Protein AF-A0A944T2U1-F1 (afdb_monomer_lite)

pLDDT: mean 74.57, std 13.69, range [41.19, 94.56]

Structure (mmCIF, N/CA/C/O backbone):
data_AF-A0A944T2U1-F1
#
_entry.id   AF-A0A944T2U1-F1
#
loop_
_atom_site.group_PDB
_atom_site.id
_atom_site.type_symbol
_atom_site.label_atom_id
_atom_site.label_alt_id
_atom_site.label_comp_id
_atom_site.label_asym_id
_atom_site.label_entity_id
_atom_site.label_seq_id
_atom_site.pdbx_PDB_ins_code
_atom_site.Cartn_x
_atom_site.Cartn_y
_atom_site.Cartn_z
_atom_site.occupancy
_atom_site.B_iso_or_equiv
_atom_site.auth_seq_id
_atom_site.auth_comp_id
_atom_site.auth_asym_id
_atom_site.auth_atom_id
_atom_site.pdbx_PDB_model_num
ATOM 1 N N . MET A 1 1 ? -30.625 46.495 40.264 1.00 46.44 1 MET A N 1
ATOM 2 C CA . MET A 1 1 ? -31.647 45.444 40.072 1.00 46.44 1 MET A CA 1
ATOM 3 C C . MET A 1 1 ? -30.938 44.102 40.035 1.00 46.44 1 MET A C 1
ATOM 5 O O . MET A 1 1 ? -30.489 43.718 38.968 1.00 46.44 1 MET A O 1
ATOM 9 N N . THR A 1 2 ? -30.785 43.425 41.171 1.00 55.09 2 THR A N 1
ATOM 10 C CA . THR A 1 2 ? -30.343 42.017 41.213 1.00 55.09 2 THR A CA 1
ATOM 11 C C . THR A 1 2 ? -30.858 41.374 42.500 1.00 55.09 2 THR A C 1
ATOM 13 O O . THR A 1 2 ? -30.090 41.101 43.418 1.00 55.09 2 THR A O 1
ATOM 16 N N . ASP A 1 3 ? -32.171 41.161 42.571 1.00 63.34 3 ASP A N 1
ATOM 17 C CA . ASP A 1 3 ? -32.771 40.261 43.558 1.00 63.34 3 ASP A CA 1
ATOM 18 C C . ASP A 1 3 ? -32.699 38.837 43.001 1.00 63.34 3 ASP A C 1
ATOM 20 O O . ASP A 1 3 ? -33.573 38.388 42.258 1.00 63.34 3 ASP A O 1
ATOM 24 N N . PHE A 1 4 ? -31.615 38.123 43.305 1.00 67.50 4 PHE A N 1
ATOM 25 C CA . PHE A 1 4 ? -31.534 36.699 42.996 1.00 67.50 4 PHE A CA 1
ATOM 26 C C . PHE A 1 4 ? -32.328 35.924 44.048 1.00 67.50 4 PHE A C 1
ATOM 28 O O . PHE A 1 4 ? -31.954 35.867 45.218 1.00 67.50 4 PHE A O 1
ATOM 35 N N . ASN A 1 5 ? -33.440 35.321 43.630 1.00 68.00 5 ASN A N 1
ATOM 36 C CA . ASN A 1 5 ? -34.196 34.394 44.459 1.00 68.00 5 ASN A CA 1
ATOM 37 C C . ASN A 1 5 ? -33.313 33.180 44.804 1.00 68.00 5 ASN A C 1
ATOM 39 O O . ASN A 1 5 ? -33.015 32.354 43.944 1.00 68.00 5 ASN A O 1
ATOM 43 N N . THR A 1 6 ? -32.893 33.074 46.066 1.00 68.31 6 THR A N 1
ATOM 44 C CA . THR A 1 6 ? -32.030 31.993 46.573 1.00 68.31 6 THR A CA 1
ATOM 45 C C . THR A 1 6 ? -32.774 30.678 46.806 1.00 68.31 6 THR A C 1
ATOM 47 O O . THR A 1 6 ? -32.150 29.660 47.111 1.00 68.31 6 THR A O 1
ATOM 50 N N . LYS A 1 7 ? -34.105 30.654 46.656 1.00 71.81 7 LYS A N 1
ATOM 51 C CA . LYS A 1 7 ? -34.888 29.419 46.736 1.00 71.81 7 LYS A CA 1
ATOM 52 C C . LYS A 1 7 ? -34.925 28.748 45.373 1.00 71.81 7 LYS A C 1
ATOM 54 O O . LYS A 1 7 ? -35.577 29.234 44.454 1.00 71.81 7 LYS A O 1
ATOM 59 N N . ASN A 1 8 ? -34.259 27.601 45.279 1.00 75.00 8 ASN A N 1
ATOM 60 C CA . ASN A 1 8 ? -34.310 26.742 44.104 1.00 75.00 8 ASN A CA 1
ATOM 61 C C . ASN A 1 8 ? -35.775 26.315 43.832 1.00 75.00 8 ASN A C 1
ATOM 63 O O . ASN A 1 8 ? -36.359 25.623 44.671 1.00 75.00 8 ASN A O 1
ATOM 67 N N . PRO A 1 9 ? -36.391 26.727 42.703 1.00 81.25 9 PRO A N 1
ATOM 68 C CA . PRO A 1 9 ? -37.774 26.379 42.377 1.00 81.25 9 PRO A CA 1
ATOM 69 C C . PRO A 1 9 ? -37.927 24.916 41.933 1.00 81.25 9 PRO A C 1
ATOM 71 O O . PRO A 1 9 ? -39.050 24.420 41.835 1.00 81.25 9 PRO A O 1
ATOM 74 N N . PHE A 1 10 ? -36.823 24.212 41.677 1.00 84.75 10 PHE A N 1
ATOM 75 C CA . PHE A 1 10 ? -36.828 22.824 41.241 1.00 84.75 10 PHE A CA 1
ATOM 76 C C . PHE A 1 10 ? -36.777 21.883 42.445 1.00 84.75 10 PHE A C 1
ATOM 78 O O . PHE A 1 10 ? -35.833 21.897 43.237 1.00 84.75 10 PHE A O 1
ATOM 85 N N . LYS A 1 11 ? -37.802 21.038 42.568 1.00 82.44 11 LYS A N 1
ATOM 86 C CA . LYS A 1 11 ? -37.843 19.933 43.530 1.00 82.44 11 LYS A CA 1
ATOM 87 C C . LYS A 1 11 ? -37.591 18.631 42.788 1.00 82.44 11 LYS A C 1
ATOM 89 O O . LYS A 1 11 ? -38.220 18.378 41.764 1.00 82.44 11 LYS A O 1
ATOM 94 N N . ILE A 1 12 ? -36.690 17.813 43.316 1.00 87.38 12 ILE A N 1
ATOM 95 C CA . ILE A 1 12 ? -36.461 16.461 42.808 1.00 87.38 12 ILE A CA 1
ATOM 96 C C . ILE A 1 12 ? -37.333 15.452 43.565 1.00 87.38 12 ILE A C 1
ATOM 98 O O . ILE A 1 12 ? -37.617 15.667 44.747 1.00 87.38 12 ILE A O 1
ATOM 102 N N . PRO A 1 13 ? -37.752 14.355 42.912 1.00 90.31 13 PRO A N 1
ATOM 103 C CA . PRO A 1 13 ? -38.413 13.247 43.585 1.00 90.31 13 PRO A CA 1
ATOM 104 C C . PRO A 1 13 ? -37.518 12.613 44.652 1.00 90.31 13 PRO A C 1
ATOM 106 O O . PRO A 1 13 ? -36.287 12.604 44.540 1.00 90.31 13 PRO A O 1
ATOM 109 N N . GLU A 1 14 ? -38.147 12.025 45.664 1.00 91.25 14 GLU A N 1
ATOM 110 C CA . GLU A 1 14 ? -37.445 11.235 46.670 1.00 91.25 14 GLU A CA 1
ATOM 111 C C . GLU A 1 14 ? -36.691 10.072 46.000 1.00 91.25 14 GLU A C 1
ATOM 113 O O . GLU A 1 14 ? -37.205 9.425 45.087 1.00 91.25 14 GLU A O 1
ATOM 118 N N . ASN A 1 15 ? -35.451 9.821 46.428 1.00 92.38 15 ASN A N 1
ATOM 119 C CA . ASN A 1 15 ? -34.575 8.772 45.889 1.00 92.38 15 ASN A CA 1
ATOM 120 C C . ASN A 1 15 ? -34.194 8.898 44.398 1.00 92.38 15 ASN A C 1
ATOM 122 O O . ASN A 1 15 ? -33.670 7.937 43.836 1.00 92.38 15 ASN A O 1
ATOM 126 N N . TYR A 1 16 ? -34.374 10.066 43.760 1.00 93.62 16 TYR A N 1
ATOM 127 C CA . TYR A 1 16 ? -33.994 10.284 42.352 1.00 93.62 16 TYR A CA 1
ATOM 128 C C . TYR A 1 16 ? -32.558 9.833 42.043 1.00 93.62 16 TYR A C 1
ATOM 130 O O . TYR A 1 16 ? -32.349 9.009 41.157 1.00 93.62 16 TYR A O 1
ATOM 138 N N . PHE A 1 17 ? -31.574 10.323 42.805 1.00 94.25 17 PHE A N 1
ATOM 139 C CA . PHE A 1 17 ? -30.164 10.003 42.561 1.00 94.25 17 PHE A CA 1
ATOM 140 C C . PHE A 1 17 ? -29.830 8.533 42.816 1.00 94.25 17 PHE A C 1
ATOM 142 O O . PHE A 1 17 ? -29.065 7.954 42.056 1.00 94.25 17 PHE A O 1
ATOM 149 N N . LYS A 1 18 ? -30.456 7.915 43.823 1.00 92.19 18 LYS A N 1
ATOM 150 C CA . LYS A 1 18 ? -30.265 6.497 44.143 1.00 92.19 18 LYS A CA 1
ATOM 151 C C . LYS A 1 18 ? -30.775 5.597 43.013 1.00 92.19 18 LYS A C 1
ATOM 153 O O . LYS A 1 18 ? -30.052 4.741 42.523 1.00 92.19 18 LYS A O 1
ATOM 158 N N . ASN A 1 19 ? -31.990 5.859 42.529 1.00 94.56 19 ASN A N 1
ATOM 159 C CA . ASN A 1 19 ? -32.576 5.105 41.419 1.00 94.56 19 ASN A CA 1
ATOM 160 C C . ASN A 1 19 ? -31.824 5.339 40.101 1.00 94.56 19 ASN A C 1
ATOM 162 O O . ASN A 1 19 ? -31.711 4.433 39.276 1.00 94.56 19 ASN A O 1
ATOM 166 N N . LEU A 1 20 ? -31.328 6.562 39.891 1.00 93.69 20 LEU A N 1
ATOM 167 C CA . LEU A 1 20 ? -30.509 6.906 38.733 1.00 93.69 20 LEU A CA 1
ATOM 168 C C . LEU A 1 20 ? -29.185 6.133 38.749 1.00 93.69 20 LEU A C 1
ATOM 170 O O . LEU A 1 20 ? -28.827 5.543 37.734 1.00 93.69 20 LEU A O 1
ATOM 174 N N . GLU A 1 21 ? -28.501 6.082 39.890 1.00 90.38 21 GLU A N 1
ATOM 175 C CA . GLU A 1 21 ? -27.271 5.308 40.073 1.00 90.38 21 GLU A CA 1
ATOM 176 C C . GLU A 1 21 ? -27.501 3.810 39.828 1.00 90.38 21 GLU A C 1
ATOM 178 O O . GLU A 1 21 ? -26.805 3.201 39.010 1.00 90.38 21 GLU A O 1
ATOM 183 N N . ASP A 1 22 ? -28.537 3.240 40.447 1.00 92.38 22 ASP A N 1
ATOM 184 C CA . ASP A 1 22 ? -28.903 1.832 40.274 1.00 92.38 22 ASP A CA 1
ATOM 185 C C . ASP A 1 22 ? -29.227 1.503 38.805 1.00 92.38 22 ASP A C 1
ATOM 187 O O . ASP A 1 22 ? -28.805 0.468 38.278 1.00 92.38 22 ASP A O 1
ATOM 191 N N . SER A 1 23 ? -29.939 2.399 38.113 1.00 90.06 23 SER A N 1
ATOM 192 C CA . SER A 1 23 ? -30.276 2.258 36.693 1.00 90.06 23 SER A CA 1
ATOM 193 C C . SER A 1 23 ? -29.038 2.334 35.799 1.00 90.06 23 SER A C 1
ATOM 195 O O . SER A 1 23 ? -28.860 1.488 34.921 1.00 90.06 23 SER A O 1
ATOM 197 N N . LEU A 1 24 ? -28.138 3.292 36.041 1.00 89.62 24 LEU A N 1
ATOM 198 C CA . LEU A 1 24 ? -26.887 3.423 35.291 1.00 89.62 24 LEU A CA 1
ATOM 199 C C . LEU A 1 24 ? -25.994 2.192 35.467 1.00 89.62 24 LEU A C 1
ATOM 201 O O . LEU A 1 24 ? -25.502 1.656 34.475 1.00 89.62 24 LEU A O 1
ATOM 205 N N . LEU A 1 25 ? -25.833 1.695 36.697 1.00 87.31 25 LEU A N 1
ATOM 206 C CA . LEU A 1 25 ? -25.051 0.488 36.977 1.00 87.31 25 LEU A CA 1
ATOM 207 C C . LEU A 1 25 ? -25.676 -0.761 36.352 1.00 87.31 25 LEU A C 1
ATOM 209 O O . LEU A 1 25 ? -24.959 -1.604 35.809 1.00 87.31 25 LEU A O 1
ATOM 213 N N . LYS A 1 26 ? -27.004 -0.889 36.405 1.00 86.50 26 LYS A N 1
ATOM 214 C CA . LYS A 1 26 ? -27.728 -1.988 35.759 1.00 86.50 26 LYS A CA 1
ATOM 215 C C . LYS A 1 26 ? -27.555 -1.948 34.241 1.00 86.50 26 LYS A C 1
ATOM 217 O O . LYS A 1 26 ? -27.261 -2.982 33.644 1.00 86.50 26 LYS A O 1
ATOM 222 N N . ASN A 1 27 ? -27.672 -0.768 33.637 1.00 81.50 27 ASN A N 1
ATOM 223 C CA . ASN A 1 27 ? -27.494 -0.585 32.200 1.00 81.50 27 ASN A CA 1
ATOM 224 C C . ASN A 1 27 ? -26.045 -0.857 31.782 1.00 81.50 27 ASN A C 1
ATOM 226 O O . ASN A 1 27 ? -25.831 -1.616 30.843 1.00 81.50 27 ASN A O 1
ATOM 230 N N . ALA A 1 28 ? -25.055 -0.349 32.519 1.00 77.75 28 ALA A N 1
ATOM 231 C CA . ALA A 1 28 ? -23.639 -0.603 32.253 1.00 77.75 28 ALA A CA 1
ATOM 232 C C . ALA A 1 28 ? -23.282 -2.096 32.345 1.00 77.75 28 ALA A C 1
ATOM 234 O O . ALA A 1 28 ? -22.579 -2.614 31.483 1.00 77.75 28 ALA A O 1
ATOM 235 N N . LYS A 1 29 ? -23.821 -2.818 33.338 1.00 72.31 29 LYS A N 1
ATOM 236 C CA . LYS A 1 29 ? -23.659 -4.280 33.452 1.00 72.31 29 LYS A CA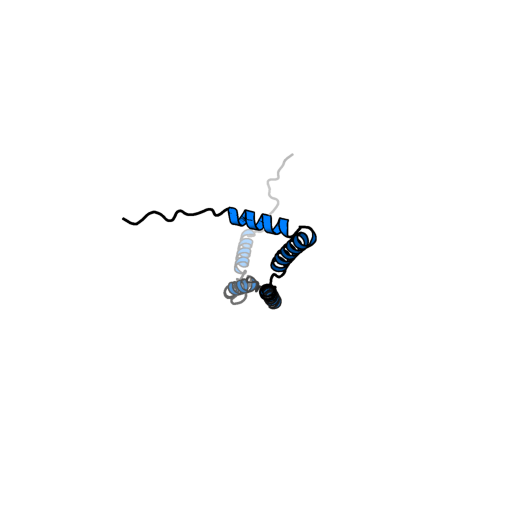 1
ATOM 237 C C . LYS A 1 29 ? -24.389 -5.049 32.345 1.00 72.31 29 LYS A C 1
ATOM 239 O O . LYS A 1 29 ? -23.983 -6.158 32.013 1.00 72.31 29 LYS A O 1
ATOM 244 N N . SER A 1 30 ? -25.462 -4.480 31.790 1.00 67.12 30 SER A N 1
ATOM 245 C CA . SER A 1 30 ? -26.233 -5.076 30.691 1.00 67.12 30 SER A CA 1
ATOM 246 C C . SER A 1 30 ? -25.617 -4.861 29.307 1.00 67.12 30 SER A C 1
ATOM 248 O O . SER A 1 30 ? -26.044 -5.525 28.362 1.00 67.12 30 SER A O 1
ATOM 250 N N . ILE A 1 31 ? -24.595 -3.998 29.184 1.00 67.12 31 ILE A N 1
ATOM 251 C CA . ILE A 1 31 ? -23.729 -3.922 28.000 1.00 67.12 31 ILE A CA 1
ATOM 252 C C . ILE A 1 31 ? -22.877 -5.193 27.998 1.00 67.12 31 ILE A C 1
ATOM 254 O O . ILE A 1 31 ? -21.712 -5.232 28.381 1.00 67.12 31 ILE A O 1
ATOM 258 N N . SER A 1 32 ? -23.526 -6.292 27.640 1.00 62.00 32 SER A N 1
ATOM 259 C CA . SER A 1 32 ? -22.890 -7.562 27.376 1.00 62.00 32 SER A CA 1
ATOM 260 C C . SER A 1 32 ? -21.878 -7.349 26.252 1.00 62.00 32 SER A C 1
ATOM 262 O O . SER A 1 32 ? -22.180 -6.691 25.255 1.00 62.00 32 SER A O 1
ATOM 264 N N . TYR A 1 33 ? -20.704 -7.972 26.376 1.00 59.75 33 TYR A N 1
ATOM 265 C CA . TYR A 1 33 ? -19.679 -8.051 25.325 1.00 59.75 33 TYR A CA 1
ATOM 266 C C . TYR A 1 33 ? -20.227 -8.513 23.956 1.00 59.75 33 TYR A C 1
ATOM 268 O O . TYR A 1 33 ? -19.555 -8.362 22.943 1.00 59.75 33 TYR A O 1
ATOM 276 N N . SER A 1 34 ? -21.459 -9.035 23.911 1.00 57.25 34 SER A N 1
ATOM 277 C CA . SER A 1 34 ? -22.213 -9.363 22.696 1.00 57.25 34 SER A CA 1
ATOM 278 C C . SER A 1 34 ? -22.563 -8.178 21.790 1.00 57.25 34 SER A C 1
ATOM 280 O O . SER A 1 34 ? -22.836 -8.404 20.617 1.00 57.25 34 SER A O 1
ATOM 282 N N . HIS A 1 35 ? -22.572 -6.939 22.296 1.00 59.06 35 HIS A N 1
ATOM 283 C CA . HIS A 1 35 ? -22.893 -5.741 21.500 1.00 59.06 35 HIS A CA 1
ATOM 284 C C . HIS A 1 35 ? -21.638 -4.995 21.011 1.00 59.06 35 HIS A C 1
ATOM 286 O O . HIS A 1 35 ? -21.744 -3.933 20.398 1.00 59.06 35 HIS A O 1
ATOM 292 N N . GLY A 1 36 ? -20.445 -5.531 21.291 1.00 69.19 36 GLY A N 1
ATOM 293 C CA . GLY A 1 36 ? -19.195 -5.029 20.728 1.00 69.19 36 GLY A CA 1
ATOM 294 C C . GLY A 1 36 ? -19.031 -5.434 19.262 1.00 69.19 36 GLY A C 1
ATOM 295 O O . GLY A 1 36 ? -19.647 -6.390 18.794 1.00 69.19 36 GLY A O 1
ATOM 296 N N . PHE A 1 37 ? -18.174 -4.719 18.530 1.00 77.25 37 PHE A N 1
ATOM 297 C CA . PHE A 1 37 ? -17.781 -5.130 17.184 1.00 77.25 37 PHE A CA 1
ATOM 298 C C . PHE A 1 37 ? -17.172 -6.533 17.236 1.00 77.25 37 PHE A C 1
ATOM 300 O O . PHE A 1 37 ? -16.137 -6.752 17.864 1.00 77.25 37 PHE A O 1
ATOM 307 N N . THR A 1 38 ? -17.830 -7.486 16.582 1.00 79.25 38 THR A N 1
ATOM 308 C CA . THR A 1 38 ? -17.285 -8.828 16.404 1.00 79.25 38 THR A CA 1
ATOM 309 C C . THR A 1 38 ? -16.288 -8.786 15.257 1.00 79.25 38 THR A C 1
ATOM 311 O O . THR A 1 38 ? -16.582 -8.288 14.170 1.00 79.25 38 THR A O 1
ATOM 314 N N . ILE A 1 39 ? -15.077 -9.273 15.512 1.00 84.44 39 ILE A N 1
ATOM 315 C CA . ILE A 1 39 ? -14.097 -9.471 14.448 1.00 84.44 39 ILE A CA 1
ATOM 316 C C . ILE A 1 39 ? -14.346 -10.824 13.774 1.00 84.44 39 ILE A C 1
ATOM 318 O O . ILE A 1 39 ? -14.753 -11.779 14.447 1.00 84.44 39 ILE A O 1
ATOM 322 N N . PRO A 1 40 ? -14.090 -10.937 12.461 1.00 86.88 40 PRO A N 1
ATOM 323 C CA . PRO A 1 40 ? -14.040 -12.226 11.794 1.00 86.88 40 PRO A CA 1
ATOM 324 C C . PRO A 1 40 ? -13.056 -13.168 12.488 1.00 86.88 40 PRO A C 1
ATOM 326 O O . PRO A 1 40 ? -12.044 -12.740 13.055 1.00 86.88 40 PRO A O 1
ATOM 329 N N . LYS A 1 41 ? -13.347 -14.468 12.412 1.00 88.94 41 LYS A N 1
ATOM 330 C CA . LYS A 1 41 ? -12.425 -15.499 12.879 1.00 88.94 41 LYS A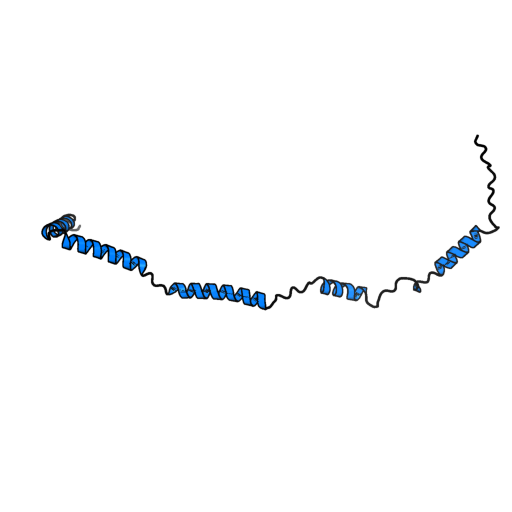 CA 1
ATOM 331 C C . LYS A 1 41 ? -11.075 -15.309 12.178 1.00 88.94 41 LYS A C 1
ATOM 333 O O . LYS A 1 41 ? -11.047 -15.095 10.972 1.00 88.94 41 LYS A O 1
ATOM 338 N N . ASP A 1 42 ? -9.992 -15.363 12.949 1.00 91.69 42 ASP A N 1
ATOM 339 C CA . ASP A 1 42 ? -8.616 -15.269 12.450 1.00 91.69 42 ASP A CA 1
ATOM 340 C C . ASP A 1 42 ? -8.229 -13.921 11.803 1.00 91.69 42 ASP A C 1
ATOM 342 O O . ASP A 1 42 ? -7.166 -13.837 11.198 1.00 91.69 42 ASP A O 1
ATOM 346 N N . TYR A 1 43 ? -9.007 -12.840 11.994 1.00 92.00 43 TYR A N 1
ATOM 347 C CA . TYR A 1 43 ? -8.724 -11.516 11.407 1.00 92.00 43 TYR A CA 1
ATOM 348 C C . TYR A 1 43 ? -7.267 -11.069 11.590 1.00 92.00 43 TYR A C 1
ATOM 350 O O . TYR A 1 43 ? -6.590 -10.760 10.620 1.00 92.00 43 TYR A O 1
ATOM 358 N N . PHE A 1 44 ? -6.755 -11.075 12.823 1.00 94.00 44 PHE A N 1
ATOM 359 C CA . PHE A 1 44 ? -5.374 -10.660 13.089 1.00 94.00 44 PHE A CA 1
ATOM 360 C C . PHE A 1 44 ? -4.327 -11.685 12.639 1.00 94.00 44 PHE A C 1
ATOM 362 O O . PHE A 1 44 ? -3.175 -11.308 12.458 1.00 94.00 44 PHE A O 1
ATOM 369 N N . ASN A 1 45 ? -4.719 -12.946 12.428 1.00 93.44 45 ASN A N 1
ATOM 370 C CA . ASN A 1 45 ? -3.822 -13.985 11.925 1.00 93.44 45 ASN A CA 1
ATOM 371 C C . ASN A 1 45 ? -3.586 -13.827 10.414 1.00 93.44 45 ASN A C 1
ATOM 373 O O . ASN A 1 45 ? -2.480 -14.080 9.955 1.00 93.44 45 ASN A O 1
ATOM 377 N N . THR A 1 46 ? -4.597 -13.392 9.647 1.00 94.06 46 THR A N 1
ATOM 378 C CA . THR A 1 46 ? -4.486 -13.219 8.183 1.00 94.06 46 THR A CA 1
ATOM 379 C C . THR A 1 46 ? -4.186 -11.783 7.757 1.00 94.06 46 THR A C 1
ATOM 381 O O . THR A 1 46 ? -3.755 -11.557 6.630 1.00 94.06 46 THR A O 1
ATOM 384 N N . LEU A 1 47 ? -4.386 -10.802 8.645 1.00 93.88 47 LEU A N 1
ATOM 385 C CA . LE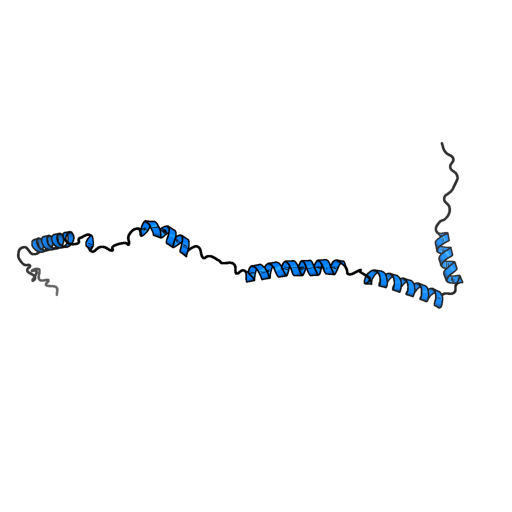U A 1 47 ? -4.234 -9.380 8.327 1.00 93.88 47 LEU A CA 1
ATOM 386 C C . LEU A 1 47 ? -2.850 -9.038 7.762 1.00 93.88 47 LEU A C 1
ATOM 388 O O . LEU A 1 47 ? -2.755 -8.268 6.809 1.00 93.88 47 LEU A O 1
ATOM 392 N N . GLU A 1 48 ? -1.784 -9.585 8.347 1.00 90.44 48 GLU A N 1
ATOM 393 C CA . GLU A 1 48 ? -0.416 -9.331 7.884 1.00 90.44 48 GLU A CA 1
ATOM 394 C C . GLU A 1 48 ? -0.205 -9.850 6.456 1.00 90.44 48 GLU A C 1
ATOM 396 O O . GLU A 1 48 ? 0.273 -9.113 5.592 1.00 90.44 48 GLU A O 1
ATOM 401 N N . GLU A 1 49 ? -0.631 -11.085 6.185 1.00 89.88 49 GLU A N 1
ATOM 402 C CA . GLU A 1 49 ? -0.531 -11.713 4.867 1.00 89.88 49 GLU A CA 1
ATOM 403 C C . GLU A 1 49 ? -1.340 -10.943 3.812 1.00 89.88 49 GLU A C 1
ATOM 405 O O . GLU A 1 49 ? -0.824 -10.638 2.733 1.00 89.88 49 GLU A O 1
ATOM 410 N N . ASP A 1 50 ? -2.567 -10.537 4.146 1.00 90.00 50 ASP A N 1
ATOM 411 C CA . ASP A 1 50 ? -3.437 -9.754 3.265 1.00 90.00 50 ASP A CA 1
ATOM 412 C C . ASP A 1 50 ? -2.838 -8.382 2.924 1.00 90.00 50 ASP A C 1
ATOM 414 O O . ASP A 1 50 ? -2.918 -7.921 1.775 1.00 90.00 50 ASP A O 1
ATOM 418 N N . ILE A 1 51 ? -2.233 -7.713 3.912 1.00 92.06 51 ILE A N 1
ATOM 419 C CA . ILE A 1 51 ? -1.550 -6.431 3.715 1.00 92.06 51 ILE A CA 1
ATOM 420 C C . ILE A 1 51 ? -0.338 -6.622 2.810 1.00 92.06 51 ILE A C 1
ATOM 422 O O . ILE A 1 51 ? -0.193 -5.869 1.847 1.00 92.06 51 ILE A O 1
ATOM 426 N N . LEU A 1 52 ? 0.510 -7.618 3.074 1.00 89.19 52 LEU A N 1
ATOM 427 C CA . LEU A 1 52 ? 1.698 -7.887 2.262 1.00 89.19 52 LEU A CA 1
ATOM 428 C C . LEU A 1 52 ? 1.320 -8.238 0.820 1.00 89.19 52 LEU A C 1
ATOM 430 O O . LEU A 1 52 ? 1.880 -7.663 -0.116 1.00 89.19 52 LEU A O 1
ATOM 434 N N . HIS A 1 53 ? 0.320 -9.096 0.623 1.00 86.62 53 HIS A N 1
ATOM 435 C CA . HIS A 1 53 ? -0.163 -9.467 -0.705 1.00 86.62 53 HIS A CA 1
ATOM 436 C C . HIS A 1 53 ? -0.705 -8.257 -1.487 1.00 86.62 53 HIS A C 1
ATOM 438 O O . HIS A 1 53 ? -0.460 -8.126 -2.687 1.00 86.62 53 HIS A O 1
ATOM 444 N N . LYS A 1 54 ? -1.417 -7.335 -0.824 1.00 84.12 54 LYS A N 1
ATOM 445 C CA . LYS A 1 54 ? -1.927 -6.111 -1.468 1.00 84.12 54 LYS A CA 1
ATOM 446 C C . LYS A 1 54 ? -0.864 -5.030 -1.664 1.00 84.12 54 LYS A C 1
ATOM 448 O O . LYS A 1 54 ? -0.941 -4.284 -2.641 1.00 84.12 54 LYS A O 1
ATOM 453 N N . ALA A 1 55 ? 0.092 -4.912 -0.747 1.00 84.06 55 ALA A N 1
ATOM 454 C CA . ALA A 1 55 ? 1.143 -3.899 -0.793 1.00 84.06 55 ALA A CA 1
ATOM 455 C C . ALA A 1 55 ? 2.210 -4.235 -1.841 1.00 84.06 55 ALA A C 1
ATOM 457 O O . ALA A 1 55 ? 2.739 -3.333 -2.499 1.00 84.06 55 ALA A O 1
ATOM 458 N N . VAL A 1 56 ? 2.490 -5.524 -2.056 1.00 78.56 56 VAL A N 1
ATOM 459 C CA . VAL A 1 56 ? 3.353 -5.975 -3.147 1.00 78.56 56 VAL A CA 1
ATOM 460 C C . VAL A 1 56 ? 2.566 -5.880 -4.451 1.00 78.56 56 VAL A C 1
ATOM 462 O O . VAL A 1 56 ? 1.986 -6.839 -4.955 1.00 78.56 56 VAL A O 1
ATOM 465 N N . LYS A 1 57 ? 2.557 -4.678 -5.032 1.00 65.19 57 LYS A N 1
ATOM 466 C CA . LYS A 1 57 ? 2.134 -4.461 -6.414 1.00 65.19 57 LYS A CA 1
ATOM 467 C C . LYS A 1 57 ? 3.036 -5.322 -7.295 1.00 65.19 57 LYS A C 1
ATOM 469 O O . LYS A 1 57 ? 4.165 -4.935 -7.587 1.00 65.19 57 LYS A O 1
ATOM 474 N N . SER A 1 58 ? 2.541 -6.495 -7.692 1.00 65.81 58 SER A N 1
ATOM 475 C CA . SER A 1 58 ? 3.167 -7.345 -8.699 1.00 65.81 58 SER A CA 1
ATOM 476 C C . SER A 1 58 ? 3.329 -6.511 -9.964 1.00 65.81 58 SER A C 1
ATOM 478 O O . SER A 1 58 ? 2.401 -6.323 -10.754 1.00 65.81 58 SER A O 1
ATOM 480 N N . ASN A 1 59 ? 4.511 -5.922 -10.118 1.00 63.59 59 ASN A N 1
ATOM 481 C CA . ASN A 1 59 ? 4.903 -5.224 -11.322 1.00 63.59 59 ASN A CA 1
ATOM 482 C C . ASN A 1 59 ? 5.208 -6.328 -12.334 1.00 63.59 59 ASN A C 1
ATOM 484 O O . ASN A 1 59 ? 6.356 -6.707 -12.550 1.00 63.59 59 ASN A O 1
ATOM 488 N N . SER A 1 60 ? 4.148 -6.925 -12.884 1.00 63.72 60 SER A N 1
ATOM 489 C CA . SER A 1 60 ? 4.266 -7.906 -13.949 1.00 63.72 60 SER A CA 1
ATOM 490 C C . SER A 1 60 ? 4.930 -7.199 -15.123 1.00 63.72 60 SER A C 1
ATOM 492 O O . SER A 1 60 ? 4.322 -6.382 -15.823 1.00 63.72 60 SER A O 1
ATOM 494 N N . PHE A 1 61 ? 6.228 -7.444 -15.292 1.00 61.53 61 PHE A N 1
ATOM 495 C CA . PHE A 1 61 ? 6.965 -6.941 -16.433 1.00 61.53 61 PHE A CA 1
ATOM 496 C C . PHE A 1 61 ? 6.337 -7.560 -17.675 1.00 61.53 61 PHE A C 1
ATOM 498 O O . PHE A 1 61 ? 6.421 -8.763 -17.917 1.00 61.53 61 PHE A O 1
ATOM 505 N N . SER A 1 62 ? 5.644 -6.727 -18.451 1.00 71.38 62 SER A N 1
ATOM 506 C CA . SER A 1 62 ? 5.001 -7.177 -19.677 1.00 71.38 62 SER A CA 1
ATOM 507 C C . SER A 1 62 ? 6.069 -7.800 -20.575 1.00 71.38 62 SER A C 1
ATOM 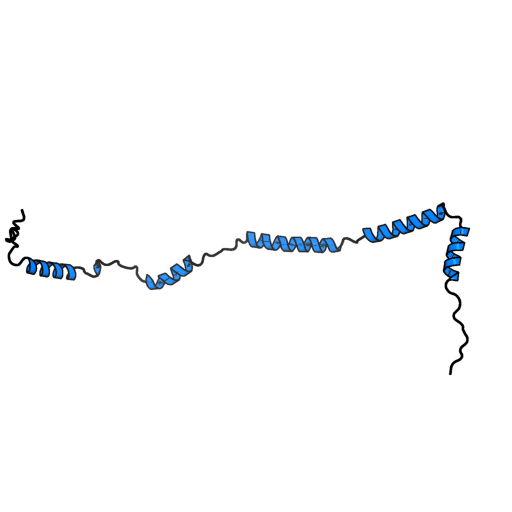509 O O . SER A 1 62 ? 7.022 -7.118 -20.954 1.00 71.38 62 SER A O 1
ATOM 511 N N . ARG A 1 63 ? 5.913 -9.085 -20.926 1.00 70.31 63 ARG A N 1
ATOM 512 C CA . ARG A 1 63 ? 6.848 -9.833 -21.794 1.00 70.31 63 ARG A CA 1
ATOM 513 C C . ARG A 1 63 ? 7.190 -9.071 -23.081 1.00 70.31 63 ARG A C 1
ATOM 515 O O . ARG A 1 63 ? 8.303 -9.164 -23.581 1.00 70.31 63 ARG A O 1
ATOM 522 N N . ARG A 1 64 ? 6.261 -8.234 -23.558 1.00 69.00 64 ARG A N 1
ATOM 523 C CA . ARG A 1 64 ? 6.445 -7.319 -24.692 1.00 69.00 64 ARG A CA 1
ATOM 524 C C . ARG A 1 64 ? 7.534 -6.262 -24.459 1.00 69.00 64 ARG A C 1
ATOM 526 O O . ARG A 1 64 ? 8.276 -5.966 -25.383 1.00 69.00 64 ARG A O 1
ATOM 533 N N . LYS A 1 65 ? 7.657 -5.706 -23.247 1.00 70.88 65 LYS A N 1
ATOM 534 C CA . LYS A 1 65 ? 8.701 -4.721 -22.901 1.00 70.88 65 LYS A CA 1
ATOM 535 C C . LYS A 1 65 ? 10.088 -5.365 -22.850 1.00 70.88 65 LYS A C 1
ATOM 537 O O . LYS A 1 65 ? 11.045 -4.763 -23.316 1.00 70.88 65 LYS A O 1
ATOM 542 N N . ILE A 1 66 ? 10.175 -6.597 -22.346 1.00 74.88 66 ILE A N 1
ATOM 543 C CA . ILE A 1 66 ? 11.425 -7.373 -22.327 1.00 74.88 66 ILE A CA 1
ATOM 544 C C . ILE A 1 66 ? 11.847 -7.730 -23.761 1.00 74.88 66 ILE A C 1
ATOM 546 O O . ILE A 1 66 ? 12.995 -7.509 -24.132 1.00 74.88 66 ILE A O 1
ATOM 550 N N . ALA A 1 67 ? 10.909 -8.192 -24.597 1.00 74.19 67 ALA A N 1
ATOM 551 C CA . ALA A 1 67 ? 11.182 -8.499 -26.002 1.00 74.19 67 ALA A CA 1
ATOM 552 C C . ALA A 1 67 ? 11.638 -7.264 -26.803 1.00 74.19 67 ALA A C 1
ATOM 554 O O . ALA A 1 67 ? 12.574 -7.361 -27.593 1.00 74.19 67 ALA A O 1
ATOM 555 N N . LEU A 1 68 ? 11.030 -6.094 -26.562 1.00 69.75 68 LEU A N 1
ATOM 556 C CA . LEU A 1 68 ? 11.459 -4.834 -27.180 1.00 69.75 68 LEU A CA 1
ATOM 557 C C . LEU A 1 68 ? 12.872 -4.411 -26.739 1.00 69.75 68 LEU A C 1
ATOM 559 O O . LEU A 1 68 ? 13.626 -3.915 -27.568 1.00 69.75 68 LEU A O 1
ATOM 563 N N . GLY A 1 69 ? 13.253 -4.634 -25.475 1.00 75.06 69 GLY A N 1
ATOM 564 C CA . GLY A 1 69 ? 14.599 -4.313 -24.978 1.00 75.06 69 GLY A CA 1
ATOM 565 C C . GLY A 1 69 ? 15.706 -5.222 -25.527 1.00 75.06 69 GLY A C 1
ATOM 566 O O . GLY A 1 69 ? 16.809 -4.758 -25.786 1.00 75.06 69 GLY A O 1
ATOM 567 N N . ILE A 1 70 ? 15.423 -6.507 -25.754 1.00 74.94 70 ILE A N 1
ATOM 568 C CA . ILE A 1 70 ? 16.395 -7.435 -26.36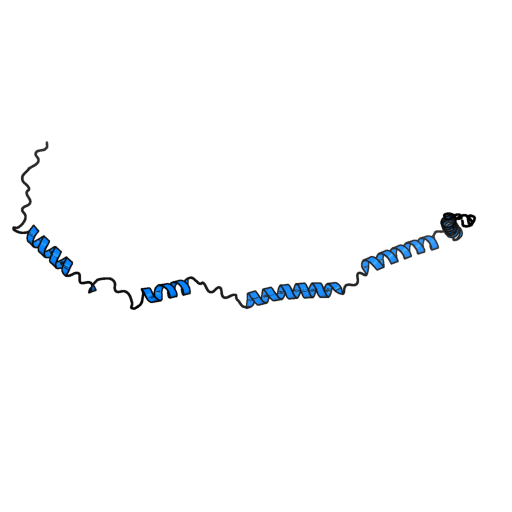3 1.00 74.94 70 ILE A CA 1
ATOM 569 C C . ILE A 1 70 ? 16.578 -7.125 -27.858 1.00 74.94 70 ILE A C 1
ATOM 571 O O . ILE A 1 70 ? 17.691 -7.208 -28.376 1.00 74.94 70 ILE A O 1
ATOM 575 N N . ALA A 1 71 ? 15.505 -6.721 -28.547 1.00 77.31 71 ALA A N 1
ATOM 576 C CA . ALA A 1 71 ? 15.551 -6.394 -29.970 1.00 77.31 71 ALA A CA 1
ATOM 577 C C . ALA A 1 71 ? 16.472 -5.203 -30.287 1.00 77.31 71 ALA A C 1
ATOM 579 O O . ALA A 1 71 ? 17.172 -5.238 -31.296 1.00 77.31 71 ALA A O 1
ATOM 580 N N . THR A 1 72 ? 16.522 -4.172 -29.433 1.00 76.62 72 THR A N 1
ATOM 581 C CA . THR A 1 72 ? 17.411 -3.017 -29.653 1.00 76.62 72 THR A CA 1
ATOM 582 C C . THR A 1 72 ? 18.885 -3.394 -29.519 1.00 76.62 72 THR A C 1
ATOM 584 O O . THR A 1 72 ? 19.685 -2.978 -30.350 1.00 76.62 72 THR A O 1
ATOM 587 N N . ILE A 1 73 ? 19.233 -4.224 -28.530 1.00 85.69 73 ILE A N 1
ATOM 588 C CA . ILE A 1 73 ? 20.601 -4.731 -28.329 1.00 85.69 73 ILE A CA 1
ATOM 589 C C . ILE A 1 73 ? 21.029 -5.614 -29.510 1.00 85.69 73 ILE A C 1
ATOM 591 O O . ILE A 1 73 ? 22.141 -5.486 -30.016 1.00 85.69 73 ILE A O 1
ATOM 595 N N . ALA A 1 74 ? 20.144 -6.496 -29.982 1.00 87.38 74 ALA A N 1
ATOM 596 C CA . ALA A 1 74 ? 20.431 -7.339 -31.140 1.00 87.38 74 ALA A CA 1
ATOM 597 C C . ALA A 1 74 ? 20.604 -6.515 -32.429 1.00 87.38 74 ALA A C 1
ATOM 599 O O . ALA A 1 74 ? 21.495 -6.807 -33.223 1.00 87.38 74 ALA A O 1
ATOM 600 N N . ALA A 1 75 ? 19.792 -5.471 -32.628 1.00 86.62 75 ALA A N 1
ATOM 601 C CA . ALA A 1 75 ? 19.882 -4.601 -33.798 1.00 86.62 75 ALA A CA 1
ATOM 602 C C . ALA A 1 75 ? 21.187 -3.795 -33.826 1.00 86.62 75 ALA A C 1
ATOM 604 O O . ALA A 1 75 ? 21.826 -3.725 -34.872 1.00 86.62 75 ALA A O 1
ATOM 605 N N . THR A 1 76 ? 21.622 -3.227 -32.695 1.00 84.25 76 THR A N 1
ATOM 606 C CA . THR A 1 76 ? 22.898 -2.496 -32.641 1.00 84.25 76 THR A CA 1
ATOM 607 C C . THR A 1 76 ? 24.091 -3.419 -32.868 1.00 84.25 76 THR A C 1
ATOM 609 O O . THR A 1 76 ? 25.004 -3.042 -33.596 1.00 84.25 76 THR A O 1
ATOM 612 N N . LEU A 1 77 ? 24.066 -4.642 -32.329 1.00 85.19 77 LEU A N 1
ATOM 613 C CA . LEU A 1 77 ? 25.086 -5.659 -32.608 1.00 85.19 77 LEU A CA 1
ATOM 614 C C . LEU A 1 77 ? 25.096 -6.078 -34.083 1.00 85.19 77 LEU A C 1
ATOM 616 O O . LEU A 1 77 ? 26.165 -6.178 -34.676 1.00 85.19 77 LEU A O 1
ATOM 620 N N . ALA A 1 78 ? 23.926 -6.291 -34.690 1.00 85.31 78 ALA A N 1
ATOM 621 C CA . ALA A 1 78 ? 23.824 -6.636 -36.105 1.00 85.31 78 ALA A CA 1
ATOM 622 C C . ALA A 1 78 ? 24.361 -5.509 -36.997 1.00 85.31 78 ALA A C 1
ATOM 624 O O . ALA A 1 78 ? 25.137 -5.779 -37.908 1.00 85.31 78 ALA A O 1
ATOM 625 N N . VAL A 1 79 ? 24.006 -4.252 -36.716 1.00 85.81 79 VAL A N 1
ATOM 626 C CA . VAL A 1 79 ? 24.549 -3.085 -37.428 1.00 85.81 79 VAL A CA 1
ATOM 627 C C . VAL A 1 79 ? 26.072 -3.029 -37.278 1.00 85.81 79 VAL A C 1
ATOM 629 O O . VAL A 1 79 ? 26.770 -2.929 -38.279 1.00 85.81 79 VAL A O 1
ATOM 632 N N . LEU A 1 80 ? 26.601 -3.189 -36.062 1.00 82.75 80 LEU A N 1
ATOM 633 C CA . LEU A 1 80 ? 28.041 -3.128 -35.789 1.00 82.75 80 LEU A CA 1
ATOM 634 C C . LEU A 1 80 ? 28.829 -4.260 -36.475 1.00 82.75 80 LEU A C 1
ATOM 636 O O . LEU A 1 80 ? 29.915 -4.018 -36.993 1.00 82.75 80 LEU A O 1
ATOM 640 N N . LEU A 1 81 ? 28.263 -5.469 -36.556 1.00 79.50 81 LEU A N 1
ATOM 641 C CA . LEU A 1 81 ? 28.841 -6.580 -37.322 1.00 79.50 81 LEU A CA 1
ATOM 642 C C . LEU A 1 81 ? 28.824 -6.321 -38.836 1.00 79.50 81 LEU A C 1
ATOM 644 O O . LEU A 1 81 ? 29.801 -6.628 -39.511 1.00 79.50 81 LEU A O 1
ATOM 648 N N . ASN A 1 82 ? 27.746 -5.733 -39.366 1.00 76.56 82 ASN A N 1
ATOM 649 C CA . ASN A 1 82 ? 27.657 -5.378 -40.788 1.00 76.56 82 ASN A CA 1
ATOM 650 C C . ASN A 1 82 ? 28.583 -4.203 -41.160 1.00 76.56 82 ASN A C 1
ATOM 652 O O . ASN A 1 82 ? 29.024 -4.128 -42.303 1.00 76.56 82 ASN A O 1
ATOM 656 N N . LEU A 1 83 ? 28.926 -3.318 -40.215 1.00 67.12 83 LEU A N 1
ATOM 657 C CA . LEU A 1 83 ? 29.890 -2.232 -40.438 1.00 67.12 83 LEU A CA 1
ATOM 658 C C . LEU A 1 83 ? 31.333 -2.733 -40.613 1.00 67.12 83 LEU A C 1
ATOM 660 O O . LEU A 1 83 ? 32.109 -2.099 -41.317 1.00 67.12 83 LEU A O 1
ATOM 664 N N . SER A 1 84 ? 31.697 -3.875 -40.022 1.00 66.56 84 SER A N 1
ATOM 665 C CA . SER A 1 84 ? 33.064 -4.416 -40.106 1.00 66.56 84 SER A CA 1
ATOM 666 C C . SER A 1 84 ? 33.451 -4.942 -41.500 1.00 66.56 84 SER A C 1
ATOM 668 O O . SER A 1 84 ? 34.626 -5.226 -41.717 1.00 66.56 84 SER A O 1
ATOM 670 N N . SER A 1 85 ? 32.491 -5.093 -42.421 1.00 60.66 85 SER A N 1
ATOM 671 C CA . SER A 1 85 ? 32.715 -5.513 -43.816 1.00 60.66 85 SER A CA 1
ATOM 672 C C . SER A 1 85 ? 32.764 -4.351 -44.815 1.00 60.66 85 SER A C 1
ATOM 674 O O . SER A 1 85 ? 32.904 -4.601 -46.010 1.00 60.66 85 SER A O 1
ATOM 676 N N . ILE A 1 86 ? 32.659 -3.095 -44.363 1.00 63.59 86 ILE A N 1
ATOM 677 C CA . ILE A 1 86 ? 33.003 -1.947 -45.207 1.00 63.59 86 ILE A CA 1
ATOM 678 C C . ILE A 1 86 ? 34.534 -1.880 -45.258 1.00 63.59 86 ILE A C 1
ATOM 680 O O . ILE A 1 86 ? 35.196 -1.413 -44.333 1.00 63.59 86 ILE A O 1
ATOM 684 N N . GLU A 1 87 ? 35.109 -2.417 -46.331 1.00 63.53 87 GLU A N 1
ATOM 685 C CA . GLU A 1 87 ? 36.474 -2.087 -46.733 1.00 63.53 87 GLU A CA 1
ATOM 686 C C . GLU A 1 87 ? 36.523 -0.576 -46.999 1.00 63.53 87 GLU A C 1
ATOM 688 O O . GLU A 1 87 ? 35.770 -0.056 -47.823 1.00 63.53 87 GLU A O 1
ATOM 693 N N . ASN A 1 88 ? 37.370 0.141 -46.256 1.00 61.00 88 ASN A N 1
ATOM 694 C CA . ASN A 1 88 ? 37.595 1.575 -46.430 1.00 61.00 88 ASN A CA 1
ATOM 695 C C . ASN A 1 88 ? 38.340 1.803 -47.750 1.00 61.00 88 ASN A C 1
ATOM 697 O O . ASN A 1 88 ? 39.565 1.899 -47.778 1.00 61.00 88 ASN A O 1
ATOM 701 N N . SER A 1 89 ? 37.602 1.851 -48.855 1.00 57.69 89 SER A N 1
ATOM 702 C CA . SER A 1 89 ? 38.165 2.147 -50.170 1.00 57.69 89 SER A CA 1
ATOM 703 C C . SER A 1 89 ? 38.460 3.637 -50.354 1.00 57.69 89 SER A C 1
ATOM 705 O O . SER A 1 89 ? 39.274 3.985 -51.196 1.00 57.69 89 SER A O 1
ATOM 707 N N . GLU A 1 90 ? 37.842 4.527 -49.572 1.00 57.72 90 GLU A N 1
ATOM 708 C CA . GLU A 1 90 ? 37.971 5.978 -49.776 1.00 57.72 90 GLU A CA 1
ATOM 709 C C . GLU A 1 90 ? 39.402 6.491 -49.544 1.00 57.72 90 GLU A C 1
ATOM 711 O O . GLU A 1 90 ? 39.901 7.251 -50.363 1.00 57.72 90 GLU A O 1
ATOM 716 N N . THR A 1 91 ? 40.122 6.006 -48.525 1.00 56.12 91 THR A N 1
ATOM 717 C CA . THR A 1 91 ? 41.499 6.475 -48.264 1.00 56.12 91 THR A CA 1
ATOM 718 C C . THR A 1 91 ? 42.522 5.915 -49.254 1.00 56.12 91 THR A C 1
ATOM 720 O O . THR A 1 91 ? 43.498 6.579 -49.569 1.00 56.12 91 THR A O 1
ATOM 723 N N . ILE A 1 92 ? 42.311 4.695 -49.764 1.00 58.59 92 ILE A N 1
ATOM 724 C CA . ILE A 1 92 ? 43.230 4.060 -50.728 1.00 58.59 92 ILE A CA 1
ATOM 725 C C . ILE A 1 92 ? 43.035 4.656 -52.132 1.00 58.59 92 ILE A C 1
ATOM 727 O O . ILE A 1 92 ? 44.007 4.833 -52.861 1.00 58.59 92 ILE A O 1
ATOM 731 N N . ILE A 1 93 ? 41.795 4.999 -52.502 1.00 61.94 93 ILE A N 1
ATOM 732 C CA . ILE A 1 93 ? 41.469 5.569 -53.818 1.00 61.94 93 ILE A CA 1
ATOM 733 C C . ILE A 1 93 ? 41.970 7.016 -53.943 1.00 61.94 93 ILE A C 1
ATOM 735 O O . ILE A 1 93 ? 42.447 7.385 -55.014 1.00 61.94 93 ILE A O 1
ATOM 739 N N . GLU A 1 94 ? 41.895 7.830 -52.884 1.00 68.38 94 GLU A N 1
ATOM 740 C CA . GLU A 1 94 ? 42.371 9.223 -52.923 1.00 68.38 94 GLU A CA 1
ATOM 741 C C . GLU A 1 94 ? 43.894 9.319 -53.077 1.00 68.38 94 GLU A C 1
ATOM 743 O O . GLU A 1 94 ? 44.368 10.062 -53.937 1.00 68.38 94 GLU A O 1
ATOM 748 N N . ASP A 1 95 ? 44.655 8.524 -52.318 1.00 72.88 95 ASP A N 1
ATOM 749 C CA . ASP A 1 95 ? 46.120 8.515 -52.408 1.00 72.88 95 ASP A CA 1
ATOM 750 C C . ASP A 1 95 ? 46.599 8.037 -53.789 1.00 72.88 95 ASP A C 1
ATOM 752 O O . ASP A 1 95 ? 47.542 8.590 -54.358 1.00 72.88 95 ASP A O 1
ATOM 756 N N . GLN A 1 96 ? 45.932 7.032 -54.366 1.00 78.50 96 GLN A N 1
ATOM 757 C CA . GLN A 1 96 ? 46.245 6.544 -55.712 1.00 78.50 96 GLN A CA 1
ATOM 758 C C . GLN A 1 96 ? 45.877 7.568 -56.791 1.00 78.50 96 GLN A C 1
ATOM 760 O O . GLN A 1 96 ? 46.705 7.874 -57.642 1.00 78.50 96 GLN A O 1
ATOM 765 N N . ALA A 1 97 ? 44.684 8.163 -56.725 1.00 83.25 97 ALA A N 1
ATOM 766 C CA . ALA A 1 97 ? 44.246 9.159 -57.702 1.00 83.25 97 ALA A CA 1
ATOM 767 C C . ALA A 1 97 ? 45.089 10.445 -57.659 1.00 83.25 97 ALA A C 1
ATOM 769 O O . ALA A 1 97 ? 45.331 11.060 -58.699 1.00 83.25 97 ALA A O 1
ATOM 770 N N . PHE A 1 98 ? 45.545 10.855 -56.471 1.00 84.56 98 PHE A N 1
ATOM 771 C CA . PHE A 1 98 ? 46.444 11.995 -56.319 1.00 84.56 98 PHE A CA 1
ATOM 772 C C . PHE A 1 98 ? 47.818 11.707 -56.932 1.00 84.56 98 PHE A C 1
ATOM 774 O O . PHE A 1 98 ? 48.328 12.533 -57.687 1.00 84.56 98 PHE A O 1
ATOM 781 N N . ASN A 1 99 ? 48.392 10.532 -56.662 1.00 85.56 99 ASN A N 1
ATOM 782 C CA . ASN A 1 99 ? 49.676 10.142 -57.246 1.00 85.56 99 ASN A CA 1
ATOM 783 C C . ASN A 1 99 ? 49.594 10.024 -58.777 1.00 85.56 99 ASN A C 1
ATOM 785 O O . ASN A 1 99 ? 50.439 10.598 -59.464 1.00 85.56 99 ASN A O 1
ATOM 789 N N . ASP A 1 100 ? 48.541 9.396 -59.309 1.00 88.50 100 ASP A N 1
ATOM 790 C CA . ASP A 1 100 ? 48.306 9.283 -60.756 1.00 88.50 100 ASP A CA 1
ATOM 791 C C . ASP A 1 100 ? 48.160 10.666 -61.419 1.00 88.50 100 ASP A C 1
ATOM 793 O O . ASP A 1 100 ? 48.681 10.911 -62.512 1.00 88.50 100 ASP A O 1
ATOM 797 N N . TYR A 1 101 ? 47.479 11.607 -60.751 1.00 88.25 101 TYR A N 1
ATOM 798 C CA . TYR A 1 101 ? 47.347 12.984 -61.231 1.00 88.25 101 TYR A CA 1
ATOM 799 C C . TYR A 1 101 ? 48.710 13.678 -61.327 1.00 88.25 101 TYR A C 1
ATOM 801 O O . TYR A 1 101 ? 49.031 14.260 -62.367 1.00 88.25 101 TYR A O 1
ATOM 809 N N . ILE A 1 102 ? 49.522 13.591 -60.271 1.00 84.50 102 ILE A N 1
ATOM 810 C CA . ILE A 1 102 ? 50.856 14.197 -60.234 1.00 84.50 102 ILE A CA 1
ATOM 811 C C . ILE A 1 102 ? 51.760 13.589 -61.314 1.00 84.50 102 ILE A C 1
ATOM 813 O O . ILE A 1 102 ? 52.404 14.336 -62.052 1.00 84.50 102 ILE A O 1
ATOM 817 N N . GLU A 1 103 ? 51.764 12.263 -61.465 1.00 84.00 103 GLU A N 1
ATOM 818 C CA . GLU A 1 103 ? 52.544 11.571 -62.496 1.00 84.00 103 GLU A CA 1
ATOM 819 C C . GLU A 1 103 ? 52.149 12.036 -63.905 1.00 84.00 103 GLU A C 1
ATOM 821 O O . GLU A 1 103 ? 53.011 12.421 -64.697 1.00 84.00 103 GLU A O 1
ATOM 826 N N . SER A 1 104 ? 50.846 12.100 -64.200 1.00 84.31 104 SER A N 1
ATOM 827 C CA . SER A 1 104 ? 50.362 12.566 -65.505 1.00 84.31 104 SER A CA 1
ATOM 828 C C . SER A 1 104 ? 50.734 14.024 -65.801 1.00 84.31 104 SER A C 1
ATOM 830 O O . SER A 1 104 ? 51.105 14.344 -66.929 1.00 84.31 104 SER A O 1
ATOM 832 N N . TYR A 1 105 ? 50.693 14.905 -64.797 1.00 84.31 105 TYR A N 1
ATOM 833 C CA . TYR A 1 105 ? 51.031 16.317 -64.957 1.00 84.31 105 TYR A CA 1
ATOM 834 C C . TYR A 1 105 ? 52.507 16.509 -65.318 1.00 84.31 105 TYR A C 1
ATOM 836 O O . TYR A 1 105 ? 52.810 17.291 -66.220 1.00 84.31 105 TYR A O 1
ATOM 844 N N . TYR A 1 106 ? 53.407 15.779 -64.654 1.00 82.88 106 TYR A N 1
ATOM 845 C CA . TYR A 1 106 ? 54.839 15.824 -64.955 1.00 82.88 106 TYR A CA 1
ATOM 846 C C . TYR A 1 106 ? 55.166 15.202 -66.313 1.00 82.88 106 TYR A C 1
ATOM 848 O O . TYR A 1 106 ? 55.978 15.754 -67.048 1.00 82.88 106 TYR A O 1
ATOM 856 N N . LEU A 1 107 ? 54.517 14.097 -66.685 1.00 81.38 107 LEU A N 1
ATOM 857 C CA . LEU A 1 107 ? 54.734 13.474 -67.994 1.00 81.38 107 LEU A CA 1
ATOM 858 C C . LEU A 1 107 ? 54.247 14.340 -69.166 1.00 81.38 107 LEU A C 1
ATOM 860 O O . LEU A 1 107 ? 54.820 14.254 -70.251 1.00 81.38 107 LEU A O 1
ATOM 864 N N . ASP A 1 108 ? 53.201 15.144 -68.965 1.00 82.25 108 ASP A N 1
ATOM 865 C CA . ASP A 1 108 ? 52.611 15.973 -70.024 1.00 82.25 108 ASP A CA 1
ATOM 866 C C . ASP A 1 108 ? 53.246 17.373 -70.117 1.00 82.25 108 ASP A C 1
ATOM 868 O O . ASP A 1 108 ? 53.356 17.932 -71.207 1.00 82.25 108 ASP A O 1
ATOM 872 N N . ASN A 1 109 ? 53.683 17.947 -68.987 1.00 74.31 109 ASN A N 1
ATOM 873 C CA . ASN A 1 109 ? 54.121 19.349 -68.921 1.00 74.31 109 ASN A CA 1
ATOM 874 C C . ASN A 1 109 ? 55.616 19.555 -68.652 1.00 74.31 109 ASN A C 1
ATOM 876 O O . ASN A 1 109 ? 56.082 20.684 -68.805 1.00 74.31 109 ASN A O 1
ATOM 880 N N . SER A 1 110 ? 56.362 18.525 -68.244 1.00 72.19 110 SER A N 1
ATOM 881 C CA . SER A 1 110 ? 57.801 18.646 -67.989 1.00 72.19 110 SER A CA 1
ATOM 882 C C . SER A 1 110 ? 58.611 17.921 -69.054 1.00 72.19 110 SER A C 1
ATOM 884 O O . SER A 1 110 ? 58.333 16.776 -69.415 1.00 72.19 110 SER A O 1
ATOM 886 N N . ASP A 1 111 ? 59.663 18.575 -69.540 1.00 72.56 111 ASP A N 1
ATOM 887 C CA . ASP A 1 111 ? 60.590 17.945 -70.472 1.00 72.56 111 ASP A CA 1
ATOM 888 C C . ASP A 1 111 ? 61.357 16.827 -69.749 1.00 72.56 111 ASP A C 1
ATOM 890 O O . ASP A 1 111 ? 61.819 16.996 -68.620 1.00 72.56 111 ASP A O 1
ATOM 894 N N . GLY A 1 112 ? 61.556 15.676 -70.402 1.00 72.75 112 GLY A N 1
ATOM 895 C CA . GLY A 1 112 ? 62.203 14.515 -69.770 1.00 72.75 112 GLY A CA 1
ATOM 896 C C . GLY A 1 112 ? 63.593 14.805 -69.179 1.00 72.75 112 GLY A C 1
ATOM 897 O O . GLY A 1 112 ? 63.999 14.158 -68.219 1.00 72.75 112 GLY A O 1
ATOM 898 N N . TYR A 1 113 ? 64.304 15.811 -69.696 1.00 71.06 113 TYR A N 1
ATOM 899 C CA . TYR A 1 113 ? 65.580 16.276 -69.143 1.00 71.06 113 TYR A CA 1
ATOM 900 C C . TYR A 1 113 ? 65.436 17.003 -67.798 1.00 71.06 113 TYR A C 1
ATOM 902 O O . TYR A 1 113 ? 66.314 16.871 -66.950 1.00 71.06 113 TYR A O 1
ATOM 910 N N . GLU A 1 114 ? 64.341 17.735 -67.585 1.00 72.56 114 GLU A N 1
ATOM 911 C CA . GLU A 1 114 ? 64.039 18.416 -66.320 1.00 72.56 114 GLU A CA 1
ATOM 912 C C . GLU A 1 114 ? 63.760 17.382 -65.225 1.00 72.56 114 GLU A C 1
ATOM 914 O O . GLU A 1 114 ? 64.384 17.416 -64.165 1.00 72.56 114 GLU A O 1
ATOM 919 N N . ILE A 1 115 ? 62.940 16.374 -65.540 1.00 78.38 115 ILE A N 1
ATOM 920 C CA . ILE A 1 115 ? 62.646 15.256 -64.635 1.00 78.38 115 ILE A CA 1
ATOM 921 C C . ILE A 1 115 ? 63.922 14.487 -64.260 1.00 78.38 115 ILE A C 1
ATOM 923 O O . ILE A 1 115 ? 64.150 14.206 -63.084 1.00 78.38 115 ILE A O 1
ATOM 927 N N . ILE A 1 116 ? 64.785 14.182 -65.238 1.00 75.69 116 ILE A N 1
ATOM 928 C CA . ILE A 1 116 ? 66.066 13.498 -64.990 1.00 75.69 116 ILE A CA 1
ATOM 929 C C . ILE A 1 116 ? 66.988 14.354 -64.115 1.00 75.69 116 ILE A C 1
ATOM 931 O O . ILE A 1 116 ? 67.597 13.823 -63.193 1.00 75.69 116 ILE A O 1
ATOM 935 N N . SER A 1 117 ? 67.059 15.665 -64.354 1.00 75.69 117 SER A N 1
ATOM 936 C CA . SER A 1 117 ? 67.919 16.554 -63.565 1.00 75.69 117 SER A CA 1
ATOM 937 C C . SER A 1 117 ? 67.490 16.647 -62.096 1.00 75.69 117 SER A C 1
ATOM 939 O O . SER A 1 117 ? 68.342 16.644 -61.212 1.00 75.69 117 SER A O 1
ATOM 941 N N . MET A 1 118 ? 66.180 16.636 -61.822 1.00 71.88 118 MET A N 1
ATOM 942 C CA . MET A 1 118 ? 65.646 16.607 -60.457 1.00 71.88 118 MET A CA 1
ATOM 943 C C . MET A 1 118 ? 65.913 15.263 -59.765 1.00 71.88 118 MET A C 1
ATOM 945 O O . MET A 1 118 ? 66.188 15.231 -58.568 1.00 71.88 118 MET A O 1
ATOM 949 N N . LEU A 1 119 ? 65.851 14.149 -60.504 1.00 75.19 119 LEU A N 1
ATOM 950 C CA . LEU A 1 119 ? 66.201 12.822 -59.981 1.00 75.19 119 LEU A CA 1
ATOM 951 C C . LEU A 1 119 ? 67.701 12.709 -59.673 1.00 75.19 119 LEU A C 1
ATOM 953 O O . LEU A 1 119 ? 68.072 12.156 -58.641 1.00 75.19 119 LEU A O 1
ATOM 957 N N . GLU A 1 120 ? 68.554 13.259 -60.535 1.00 73.12 120 GLU A N 1
ATOM 958 C CA . GLU A 1 120 ? 70.008 13.292 -60.342 1.00 73.12 120 GLU A CA 1
ATOM 959 C C . GLU A 1 120 ? 70.403 14.200 -59.162 1.00 73.12 120 GLU A C 1
ATOM 961 O O . GLU A 1 120 ? 71.301 13.859 -58.394 1.00 73.12 120 GLU A O 1
ATOM 966 N N . GLU A 1 121 ? 69.689 15.310 -58.941 1.00 67.25 121 GLU A N 1
ATOM 967 C CA . GLU A 1 121 ? 69.868 16.176 -57.764 1.00 67.25 121 GLU A CA 1
ATOM 968 C C . GLU A 1 121 ? 69.499 15.470 -56.445 1.00 67.25 121 GLU A C 1
ATOM 970 O O . GLU A 1 121 ? 70.167 15.674 -55.430 1.00 67.25 121 GLU A O 1
ATOM 975 N N . ILE A 1 122 ? 68.490 14.592 -56.456 1.00 62.91 122 ILE A N 1
ATOM 976 C CA . ILE A 1 122 ? 68.124 13.769 -55.291 1.00 62.91 122 ILE A CA 1
ATOM 977 C C . ILE A 1 122 ? 69.213 12.724 -54.983 1.00 62.91 122 ILE A C 1
ATOM 979 O O . ILE A 1 122 ? 69.485 12.461 -53.809 1.00 62.91 122 ILE A O 1
ATOM 983 N N . ASP A 1 123 ? 69.868 12.168 -56.007 1.00 57.38 123 ASP A N 1
ATOM 984 C CA . ASP A 1 123 ? 70.936 11.167 -55.845 1.00 57.38 123 ASP A CA 1
ATOM 985 C C . ASP A 1 123 ? 72.290 11.799 -55.443 1.00 57.38 123 ASP A C 1
ATOM 987 O O . ASP A 1 123 ? 73.094 11.176 -54.749 1.00 57.38 123 ASP A O 1
ATOM 991 N N . MET A 1 124 ? 72.525 13.079 -55.768 1.00 51.66 124 MET A N 1
ATOM 992 C CA . MET A 1 124 ? 73.719 13.844 -55.351 1.00 51.66 124 MET A CA 1
ATOM 993 C C . MET A 1 124 ? 73.710 14.299 -53.872 1.00 51.66 124 MET A C 1
ATOM 995 O O . MET A 1 124 ? 74.634 14.978 -53.424 1.00 51.66 124 MET A O 1
ATOM 999 N N . GLY A 1 125 ? 72.691 13.929 -53.087 1.00 53.03 125 GLY A N 1
ATOM 1000 C CA . GLY A 1 125 ? 72.586 14.232 -51.652 1.00 53.03 125 GLY A CA 1
ATOM 1001 C C . GLY A 1 125 ? 73.176 13.178 -50.702 1.00 53.03 125 GLY A C 1
ATOM 1002 O O . GLY A 1 125 ? 73.180 13.399 -49.489 1.00 53.03 125 GLY A O 1
ATOM 1003 N N . GLN A 1 126 ? 73.665 12.041 -51.211 1.00 54.62 126 GLN A N 1
ATOM 1004 C CA . GLN A 1 126 ? 74.326 10.999 -50.409 1.00 54.62 126 GLN A CA 1
ATOM 1005 C C . GLN A 1 126 ? 75.800 10.840 -50.798 1.00 54.62 126 GLN A C 1
ATOM 1007 O O . GLN A 1 126 ? 76.213 9.828 -51.357 1.00 54.62 126 GLN A O 1
ATOM 1012 N N . ASP A 1 127 ? 76.611 11.849 -50.482 1.00 49.56 127 ASP A N 1
ATOM 1013 C CA . ASP A 1 127 ? 78.051 11.807 -50.735 1.00 49.56 127 ASP A CA 1
ATOM 1014 C C . ASP A 1 127 ? 78.802 10.995 -49.654 1.00 49.56 127 ASP A C 1
ATOM 1016 O O . ASP A 1 127 ? 78.768 11.310 -48.465 1.00 49.56 127 ASP A O 1
ATOM 1020 N N . PHE A 1 128 ? 79.480 9.942 -50.122 1.00 49.88 128 PHE A N 1
ATOM 1021 C CA . PHE A 1 128 ? 80.694 9.285 -49.610 1.00 49.88 128 PHE A CA 1
ATOM 1022 C C . PHE A 1 128 ? 80.908 9.151 -48.085 1.00 49.88 128 PHE A C 1
ATOM 1024 O O . PHE A 1 128 ? 81.494 10.018 -47.441 1.00 49.88 128 PHE A O 1
ATOM 1031 N N . GLU A 1 129 ? 80.630 7.958 -47.542 1.00 48.09 129 GLU A N 1
ATOM 1032 C CA . GLU A 1 129 ? 81.289 7.486 -46.313 1.00 48.09 129 GLU A CA 1
ATOM 1033 C C . GLU A 1 129 ? 82.673 6.884 -46.634 1.00 48.09 129 GLU A C 1
ATOM 1035 O O . GLU A 1 129 ? 82.835 5.984 -47.466 1.00 48.09 129 GLU A O 1
ATOM 1040 N N . ASP A 1 130 ? 83.680 7.442 -45.965 1.00 44.38 130 ASP A N 1
ATOM 1041 C CA . ASP A 1 130 ? 85.120 7.258 -46.137 1.00 44.38 130 ASP A CA 1
ATOM 1042 C C . ASP A 1 130 ? 85.587 5.875 -45.637 1.00 44.38 130 ASP A C 1
ATOM 1044 O O . ASP A 1 130 ? 85.748 5.618 -44.440 1.00 44.38 130 ASP A O 1
ATOM 1048 N N . TYR A 1 131 ? 85.853 4.951 -46.565 1.00 50.56 131 TYR A N 1
ATOM 1049 C CA . TYR A 1 131 ? 86.492 3.667 -46.268 1.00 50.56 131 TYR A CA 1
ATOM 1050 C C . TYR A 1 131 ? 88.003 3.831 -46.061 1.00 50.56 131 TYR A C 1
ATOM 1052 O O . TYR A 1 131 ? 88.796 3.376 -46.886 1.00 50.56 131 TYR A O 1
ATOM 1060 N N . ASN A 1 132 ? 88.434 4.401 -44.933 1.00 52.66 132 ASN A N 1
ATOM 1061 C CA . ASN A 1 132 ? 89.775 4.127 -44.401 1.00 52.66 132 ASN A CA 1
ATOM 1062 C C . ASN A 1 132 ? 89.920 4.395 -42.893 1.00 52.66 132 ASN A C 1
ATOM 1064 O O . ASN A 1 132 ? 90.596 5.322 -42.448 1.00 52.66 132 ASN A O 1
ATOM 1068 N N . LYS A 1 133 ? 89.435 3.454 -42.075 1.00 45.56 133 LYS A N 1
ATOM 1069 C CA . LYS A 1 133 ? 90.061 3.159 -40.775 1.00 45.56 133 LYS A CA 1
ATOM 1070 C C . LYS A 1 133 ? 90.163 1.652 -40.552 1.00 45.56 133 LYS A C 1
ATOM 1072 O O . LYS A 1 133 ? 89.173 0.961 -40.340 1.00 45.56 133 LYS A O 1
ATOM 1077 N N . LYS A 1 134 ? 91.398 1.141 -40.620 1.00 42.91 134 LYS A N 1
ATOM 1078 C CA . LYS A 1 134 ? 91.755 -0.236 -40.242 1.00 42.91 134 LYS A CA 1
ATOM 1079 C C . LYS A 1 134 ? 91.570 -0.459 -38.734 1.00 42.91 134 LYS A C 1
ATOM 1081 O O . LYS A 1 134 ? 91.785 0.477 -37.963 1.00 42.91 134 LYS A O 1
ATOM 1086 N N . PRO A 1 135 ? 91.257 -1.696 -38.311 1.00 50.06 135 PRO A N 1
ATOM 1087 C CA . PRO A 1 135 ? 90.959 -2.004 -36.920 1.00 50.06 135 PRO A CA 1
ATOM 1088 C C . PRO A 1 135 ? 92.233 -2.121 -36.074 1.00 50.06 135 PRO A C 1
ATOM 1090 O O . PRO A 1 135 ? 93.182 -2.811 -36.462 1.00 50.06 135 PRO A O 1
ATOM 1093 N N . LYS A 1 136 ? 92.210 -1.500 -34.895 1.00 41.19 136 LYS A N 1
ATOM 1094 C CA . LYS A 1 136 ? 92.831 -1.994 -33.663 1.00 41.19 136 LYS A CA 1
ATOM 1095 C C . LYS A 1 136 ? 92.049 -1.479 -32.466 1.00 41.19 136 LYS A C 1
ATOM 1097 O O . LYS A 1 136 ? 91.715 -0.276 -32.482 1.00 41.19 136 LYS A O 1
#

Secondary structure (DSSP, 8-state):
------S----PPTTHHHHHHHHHHHHHHH--GGGSPPPPTTHHHHHHHHHHHHHS------HHHHHHHHHHHHHHHHHHHHHTT---HHHHHHHHHHHHHHHHHHHHHS-HHHHHHHHHHHHTTS----------

Sequence (136 aa):
MTDFNTKNPFKIPENYFKNLEDSLLKNAKSISYSHGFTIPKDYFNTLEEDILHKAVKSNSFSRRKIALGIATIAATLAVLLNLSSIENSETIIEDQAFNDYIESYYLDNSDGYEIISMLEEIDMGQDFEDYNKKPK

Radius of gyration: 56.78 Å; chains: 1; bounding box: 131×61×117 Å

Foldseek 3Di:
DDPDDPDDPDDDDPCPVVVVVVVVVVVVVVPPPVPDDDDPPCCVVCVVVVCVVVVPPPPPPPVVVVVVVVVVVVVVVVVVVVVVPPDPVPVVVVVVVVVVVVVVCCVVPPDPVVVVVVVVVVVVPDDDDDPD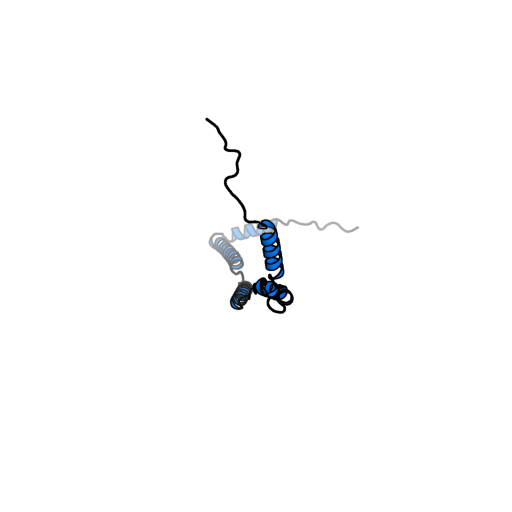DDDD